Protein AF-A0A0N4UFS0-F1 (afdb_monomer)

Foldseek 3Di:
DVVLLVCCQVPVDQLLVVLVVVVVVVVVVVVVVVVVQQVDQDPVQPPDPSSGNDDPVVVVVVCVVDPVNVVVVVVVVVVVSVLSSVLSVCCNPPNPVVSVVVVVVVVVVVVVVCCVPVVPDDDVCVVVVVVCCVVDDPPDD

Seque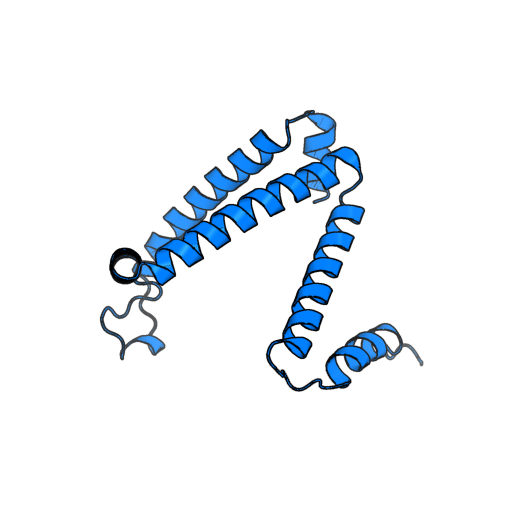nce (141 aa):
MVLEQKILMKSDVPALLAVGLEGVFGFLILSFLLIPMYLIVPPSFLRRPGNHLEDILDAFYEISRSSELVVSLLTIIASIAFFNFAGISVTKYMSATTRMVLDNVRTFIIWGLSVFLFHSRFIPLQVFYPIRFFFFQPGNV

Secondary structure (DSSP, 8-state):
-HHHHHHHHHH---HHHHHHHHHHHHHHHHHHHHHHHHH---GGGTTSTT--SS-HHHHHHHHHH-HHHHHHHHHHHHHHHHHHHHHHHHHHHT-HHHHHHHHHHHHHHHHHHHHHHH-----THHHHHHHHHHH--S---

pLDDT: mean 83.65, std 12.25, range [37.81, 97.44]

Mean predicted aligned error: 11.62 Å

Radius of gyration: 21.03 Å; Cα contacts (8 Å, |Δi|>4): 66; chains: 1; bounding box: 46×50×44 Å

Solvent-accessible surface area (backbone atoms only — not comparable to full-atom values): 8028 Å² total; per-residue (Å²): 89,73,68,53,39,54,47,42,71,72,65,71,58,57,44,64,57,54,45,50,50,53,50,52,53,50,50,51,54,51,58,58,52,47,54,59,37,37,71,40,61,53,82,90,37,73,85,47,92,86,32,38,70,43,57,63,69,60,50,54,52,52,43,75,71,31,69,68,52,44,53,50,50,54,52,49,52,53,50,51,54,50,50,49,36,54,42,46,41,40,26,71,77,73,30,46,67,57,41,51,52,51,56,52,51,50,52,53,51,53,51,54,49,41,39,69,74,67,67,45,81,84,55,69,59,75,63,48,48,62,50,43,54,70,76,55,54,93,82,80,132

Structure (mmCIF, N/CA/C/O backbone):
data_AF-A0A0N4UFS0-F1
#
_entry.id   AF-A0A0N4UFS0-F1
#
loop_
_atom_site.group_PDB
_atom_site.id
_atom_site.type_symbol
_atom_site.label_atom_id
_atom_site.label_alt_id
_atom_site.label_comp_id
_atom_site.label_asym_id
_atom_site.label_entity_id
_atom_site.label_seq_id
_atom_site.pdbx_PDB_ins_code
_atom_site.Cartn_x
_atom_site.Cartn_y
_atom_site.Cartn_z
_atom_site.occupancy
_atom_site.B_iso_or_equiv
_atom_site.auth_seq_id
_atom_site.auth_comp_id
_atom_site.auth_asym_id
_atom_site.auth_atom_id
_atom_site.pdbx_PDB_model_num
ATOM 1 N N . MET A 1 1 ? -2.760 1.537 14.336 1.00 75.81 1 MET A N 1
ATOM 2 C CA . MET A 1 1 ? -3.839 0.593 14.701 1.00 75.81 1 MET A CA 1
ATOM 3 C C . MET A 1 1 ? -4.268 0.669 16.167 1.00 75.81 1 MET A C 1
ATOM 5 O O . MET A 1 1 ? -5.168 1.447 16.422 1.00 75.81 1 MET A O 1
ATOM 9 N N . VAL A 1 2 ? -3.687 -0.032 17.157 1.00 82.00 2 VAL A N 1
ATOM 10 C CA . VAL A 1 2 ? -4.252 0.012 18.541 1.00 82.00 2 VAL A CA 1
ATOM 11 C C . VAL A 1 2 ? -4.099 1.391 19.204 1.00 82.00 2 VAL A C 1
ATOM 13 O O . VAL A 1 2 ? -5.045 1.907 19.795 1.00 82.00 2 VAL A O 1
ATOM 16 N N . LEU A 1 3 ? -2.923 2.018 19.073 1.00 83.75 3 LEU A N 1
ATOM 17 C CA . LEU A 1 3 ? -2.689 3.379 19.576 1.00 83.75 3 LEU A CA 1
ATOM 18 C C . LEU A 1 3 ? -3.591 4.400 18.868 1.00 83.75 3 LEU A C 1
ATOM 20 O O . LEU A 1 3 ? -4.224 5.229 19.510 1.00 83.75 3 LEU A O 1
ATOM 24 N N . GLU A 1 4 ? -3.675 4.291 17.549 1.00 82.88 4 GLU A N 1
ATOM 25 C CA . GLU A 1 4 ? -4.513 5.122 16.684 1.00 82.88 4 GLU A CA 1
ATOM 26 C C . GLU A 1 4 ? -6.000 5.003 17.045 1.00 82.88 4 GLU A C 1
ATOM 28 O O . GLU A 1 4 ? -6.650 6.016 17.275 1.00 82.88 4 GLU A O 1
ATOM 33 N N . GLN A 1 5 ? -6.519 3.782 17.226 1.00 82.38 5 GLN A N 1
ATOM 34 C CA . GLN A 1 5 ? -7.884 3.553 17.700 1.00 82.38 5 GLN A CA 1
ATOM 35 C C . GLN A 1 5 ? -8.105 4.224 19.060 1.00 82.38 5 GLN A C 1
ATOM 37 O O . GLN A 1 5 ? -9.113 4.895 19.262 1.00 82.38 5 GLN A O 1
ATOM 42 N N . LYS A 1 6 ? -7.147 4.102 19.989 1.00 85.38 6 LYS A N 1
ATOM 43 C CA . LYS A 1 6 ? -7.235 4.741 21.308 1.00 85.38 6 LYS A CA 1
ATOM 44 C C . LYS A 1 6 ? -7.277 6.269 21.214 1.00 85.38 6 LYS A C 1
ATOM 46 O O . LYS A 1 6 ? -7.984 6.888 22.004 1.00 85.38 6 LYS A O 1
ATOM 51 N N . ILE A 1 7 ? -6.546 6.873 20.278 1.00 84.56 7 ILE A N 1
ATOM 52 C CA . ILE A 1 7 ? -6.570 8.323 20.035 1.00 84.56 7 ILE A CA 1
ATOM 53 C C . ILE A 1 7 ? -7.905 8.734 19.402 1.00 84.56 7 ILE A C 1
ATOM 55 O O . ILE A 1 7 ? -8.564 9.634 19.917 1.00 84.56 7 ILE A O 1
ATOM 59 N N . LEU A 1 8 ? -8.351 8.035 18.354 1.00 83.69 8 LEU A N 1
ATOM 60 C CA . LEU A 1 8 ? -9.618 8.310 17.666 1.00 83.69 8 LEU A CA 1
ATOM 61 C C . LEU A 1 8 ? -10.823 8.209 18.608 1.00 83.69 8 LEU A C 1
ATOM 63 O O . LEU A 1 8 ? -11.706 9.060 18.558 1.00 83.69 8 LEU A O 1
ATOM 67 N N . MET A 1 9 ? -10.835 7.211 19.498 1.00 81.19 9 MET A N 1
ATOM 68 C CA . MET A 1 9 ? -11.893 7.040 20.498 1.00 81.19 9 MET A CA 1
ATOM 69 C C . MET A 1 9 ? -11.858 8.111 21.594 1.00 81.19 9 MET A C 1
ATOM 71 O O . MET A 1 9 ? -12.905 8.470 22.120 1.00 81.19 9 MET A O 1
ATOM 75 N N . LYS A 1 10 ? -10.673 8.611 21.970 1.00 85.38 10 LYS A N 1
ATOM 76 C CA . LYS A 1 10 ? -10.536 9.618 23.036 1.00 85.38 10 LYS A CA 1
ATOM 77 C C . LYS A 1 10 ? -10.808 11.043 22.570 1.00 85.38 10 LYS A C 1
ATOM 79 O O . LYS A 1 10 ? -11.283 11.845 23.364 1.00 85.38 10 LYS A O 1
ATOM 84 N N . SER A 1 11 ? -10.447 11.365 21.333 1.00 79.25 11 SER A N 1
ATOM 85 C CA . SER A 1 11 ? -10.405 12.746 20.841 1.00 79.25 11 SER A CA 1
ATOM 86 C C . SER A 1 11 ? -11.511 13.076 19.832 1.00 79.25 11 SER A C 1
ATOM 88 O O . SER A 1 11 ? -11.498 14.177 19.295 1.00 79.25 11 SER A O 1
ATOM 90 N N . ASP A 1 12 ? -12.423 12.133 19.554 1.00 81.44 12 ASP A N 1
ATOM 91 C CA . ASP A 1 12 ? -13.502 12.209 18.549 1.00 81.44 12 ASP A CA 1
ATOM 92 C C . ASP A 1 12 ? -13.110 12.951 17.257 1.00 81.44 12 ASP A C 1
ATOM 94 O O . ASP A 1 12 ? -13.835 13.774 16.700 1.00 81.44 12 ASP A O 1
ATOM 98 N N . VAL A 1 13 ? -11.908 12.659 16.764 1.00 85.62 13 VAL A N 1
ATOM 99 C CA . VAL A 1 13 ? -11.357 13.348 15.597 1.00 85.62 13 VAL A CA 1
ATOM 100 C C . VAL A 1 13 ? -12.124 12.890 14.351 1.00 85.62 13 VAL A C 1
ATOM 102 O O . VAL A 1 13 ? -12.376 11.685 14.189 1.00 85.62 13 VAL A O 1
ATOM 105 N N . PRO A 1 14 ? -12.528 13.802 13.449 1.00 88.19 14 PRO A N 1
ATOM 106 C CA . PRO A 1 14 ? -13.115 13.406 12.178 1.00 88.19 14 PRO A CA 1
ATOM 107 C C . PRO A 1 14 ? -12.088 12.625 11.352 1.00 88.19 14 PRO A C 1
ATOM 109 O O . PRO A 1 14 ? -10.945 13.053 11.198 1.00 88.19 14 PRO A O 1
ATOM 112 N N . ALA A 1 15 ? -12.502 11.482 10.797 1.00 87.06 15 ALA A N 1
ATOM 113 C CA . ALA A 1 15 ? -11.607 10.565 10.084 1.00 87.06 15 ALA A CA 1
ATOM 114 C C . ALA A 1 15 ? -10.846 11.254 8.939 1.00 87.06 15 ALA A C 1
ATOM 116 O O . ALA A 1 15 ? -9.663 10.998 8.736 1.00 87.06 15 ALA A O 1
ATOM 117 N N . LEU A 1 16 ? -11.502 12.184 8.238 1.00 90.25 16 LEU A N 1
ATOM 118 C CA . LEU A 1 16 ? -10.888 12.940 7.150 1.00 90.25 16 LEU A CA 1
ATOM 119 C C . LEU A 1 16 ? -9.737 13.841 7.628 1.00 90.25 16 LEU A C 1
ATOM 121 O O . LEU A 1 16 ? -8.730 13.952 6.936 1.00 90.25 16 LEU A O 1
ATOM 125 N N . LEU A 1 17 ? -9.852 14.443 8.819 1.00 92.06 17 LEU A N 1
ATOM 126 C CA . LEU A 1 17 ? -8.783 15.266 9.395 1.00 92.06 17 LEU A CA 1
ATOM 127 C C . LEU A 1 17 ? -7.592 14.405 9.819 1.00 92.06 17 LEU A C 1
ATOM 129 O O . LEU A 1 17 ? -6.453 14.785 9.568 1.00 92.06 17 LEU A O 1
ATOM 133 N N . ALA A 1 18 ? -7.854 13.242 10.422 1.00 91.19 18 ALA A N 1
ATOM 134 C CA . ALA A 1 18 ? -6.802 12.304 10.802 1.00 91.19 18 ALA A CA 1
ATOM 135 C C . ALA A 1 18 ? -5.993 11.853 9.574 1.00 91.19 18 ALA A C 1
ATOM 137 O O . ALA A 1 18 ? -4.776 12.017 9.556 1.00 91.19 18 ALA A O 1
ATOM 138 N N . VAL A 1 19 ? -6.670 11.406 8.509 1.00 92.44 19 VAL A N 1
ATOM 139 C CA . VAL A 1 19 ? -6.008 11.008 7.254 1.00 92.44 19 VAL A CA 1
ATOM 140 C C . VAL A 1 19 ? -5.287 12.177 6.589 1.00 92.44 19 VAL A C 1
ATOM 142 O O . VAL A 1 19 ? -4.188 11.998 6.070 1.00 92.44 19 VAL A O 1
ATOM 145 N N . GLY A 1 20 ? -5.873 13.378 6.608 1.00 93.62 20 GLY A N 1
ATOM 146 C CA . GLY A 1 20 ? -5.232 14.575 6.065 1.00 93.62 20 GLY A CA 1
ATOM 147 C C . GLY A 1 20 ? -3.914 14.895 6.772 1.00 93.62 20 GLY A C 1
ATOM 148 O O . GLY A 1 20 ? -2.905 15.131 6.112 1.00 93.62 20 GLY A O 1
ATOM 149 N N . LEU A 1 21 ? -3.898 14.840 8.106 1.00 93.56 21 LEU A N 1
ATOM 150 C CA . LEU A 1 21 ? -2.684 15.056 8.894 1.00 93.56 21 LEU A CA 1
ATOM 151 C C . LEU A 1 21 ? -1.645 13.963 8.644 1.00 93.56 21 LEU A C 1
ATOM 153 O O . LEU A 1 21 ? -0.485 14.283 8.399 1.00 93.56 21 LEU A O 1
ATOM 157 N N . GLU A 1 22 ? -2.046 12.691 8.645 1.00 92.62 22 GLU A N 1
ATOM 158 C CA . GLU A 1 22 ? -1.147 11.580 8.309 1.00 92.62 22 GLU A CA 1
ATOM 159 C C . GLU A 1 22 ? -0.534 11.741 6.914 1.00 92.62 22 GLU A C 1
ATOM 161 O O . GLU A 1 22 ? 0.670 11.549 6.747 1.00 92.62 22 GLU A O 1
ATOM 166 N N . GLY A 1 23 ? -1.332 12.162 5.929 1.00 93.94 23 GLY A N 1
ATOM 167 C CA . GLY A 1 23 ? -0.870 12.443 4.573 1.00 93.94 23 GLY A CA 1
ATOM 168 C C . GLY A 1 23 ? 0.147 13.583 4.516 1.00 93.94 23 GLY A C 1
ATOM 169 O O . GLY A 1 23 ? 1.185 13.439 3.873 1.00 93.94 23 GLY A O 1
ATOM 170 N N . VAL A 1 24 ? -0.101 14.689 5.225 1.00 96.00 24 VAL A N 1
ATOM 171 C CA . VAL A 1 24 ? 0.830 15.829 5.290 1.00 96.00 24 VAL A CA 1
ATOM 172 C C . VAL A 1 24 ? 2.139 15.431 5.971 1.00 96.00 24 VAL A C 1
ATOM 174 O O . VAL A 1 24 ? 3.210 15.704 5.431 1.00 96.00 24 VAL A O 1
ATOM 177 N N . PHE A 1 25 ? 2.087 14.752 7.121 1.00 96.31 25 PHE A N 1
ATOM 178 C CA . PHE A 1 25 ? 3.302 14.294 7.801 1.00 96.31 25 PHE A CA 1
ATOM 179 C C . PHE A 1 25 ? 4.072 13.269 6.965 1.00 96.31 25 PHE A C 1
ATOM 181 O O . PHE A 1 25 ? 5.292 13.374 6.859 1.00 96.31 25 PHE A O 1
ATOM 188 N N . GLY A 1 26 ? 3.378 12.327 6.323 1.00 95.31 26 GLY A N 1
ATOM 189 C CA . GLY A 1 26 ? 3.989 11.366 5.407 1.00 95.31 26 GLY A CA 1
ATOM 190 C C . GLY A 1 26 ? 4.681 12.055 4.232 1.00 95.31 26 GLY A C 1
ATOM 191 O O . GLY A 1 26 ? 5.839 11.760 3.949 1.00 95.31 26 GLY A O 1
ATOM 192 N N . PHE A 1 27 ? 4.018 13.030 3.604 1.00 95.38 27 PHE A N 1
ATOM 193 C CA . PHE A 1 27 ? 4.599 13.820 2.519 1.00 95.38 27 PHE A CA 1
ATOM 194 C C . PHE A 1 27 ? 5.851 14.578 2.967 1.00 95.38 27 PHE A C 1
ATOM 196 O O . PHE A 1 27 ? 6.864 14.531 2.273 1.00 95.38 27 PHE A O 1
ATOM 203 N N . LEU A 1 28 ? 5.812 15.242 4.126 1.00 97.38 28 LEU A N 1
ATOM 204 C CA . LEU A 1 28 ? 6.965 15.972 4.654 1.00 97.38 28 LEU A CA 1
ATOM 205 C C . LEU A 1 28 ? 8.139 15.030 4.928 1.00 97.38 28 LEU A C 1
ATOM 207 O O . LEU A 1 28 ? 9.238 15.277 4.442 1.00 97.38 28 LEU A O 1
ATOM 211 N N . ILE A 1 29 ? 7.908 13.933 5.654 1.00 96.94 29 ILE A N 1
ATOM 212 C CA . ILE A 1 29 ? 8.959 12.966 5.998 1.00 96.94 29 ILE A CA 1
ATOM 213 C C . ILE A 1 29 ? 9.591 12.383 4.732 1.00 96.94 29 ILE A C 1
ATOM 215 O O . ILE A 1 29 ? 10.815 12.363 4.626 1.00 96.94 29 ILE A O 1
ATOM 219 N N . LEU A 1 30 ? 8.779 11.953 3.762 1.00 94.81 30 LEU A N 1
ATOM 220 C CA . LEU A 1 30 ? 9.285 11.403 2.503 1.00 94.81 30 LEU A CA 1
ATOM 221 C C . LEU A 1 30 ? 10.021 12.463 1.675 1.00 94.81 30 LEU A C 1
ATOM 223 O O . LEU A 1 30 ? 11.088 12.175 1.146 1.00 94.81 30 LEU A O 1
ATOM 227 N N . SER A 1 31 ? 9.526 13.702 1.635 1.00 94.00 31 SER A N 1
ATOM 228 C CA . SER A 1 31 ? 10.205 14.813 0.949 1.00 94.00 31 SER A CA 1
ATOM 229 C C . SER A 1 31 ? 11.573 15.121 1.559 1.00 94.00 31 SER A C 1
ATOM 231 O O . SER A 1 31 ? 12.529 15.387 0.836 1.00 94.00 31 SER A O 1
ATOM 233 N N . PHE A 1 32 ? 11.698 15.052 2.886 1.00 94.94 32 PHE A N 1
ATOM 234 C CA . PHE A 1 32 ? 12.993 15.200 3.549 1.00 94.94 32 PHE A CA 1
ATOM 235 C C . PHE A 1 32 ? 13.900 13.991 3.335 1.00 94.94 32 PHE A C 1
ATOM 237 O O . PHE A 1 32 ? 15.103 14.179 3.194 1.00 94.94 32 PHE A O 1
ATOM 244 N N . LEU A 1 33 ? 13.349 12.774 3.291 1.00 93.81 33 LEU A N 1
ATOM 245 C CA . LEU A 1 33 ? 14.1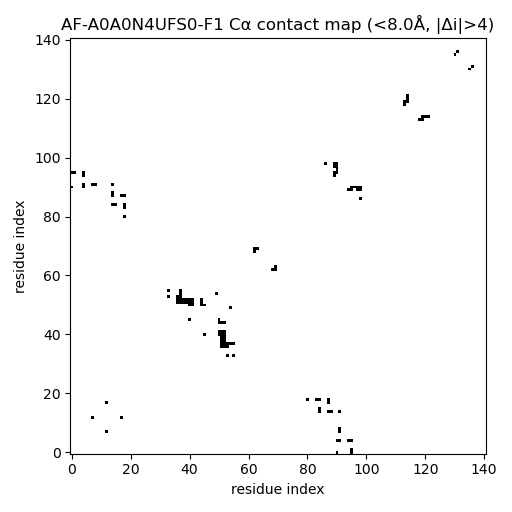05 11.541 3.050 1.00 93.81 33 LEU A CA 1
ATOM 246 C C . LEU A 1 33 ? 14.663 11.469 1.621 1.00 93.81 33 LEU A C 1
ATOM 248 O O . LEU A 1 33 ? 15.747 10.931 1.409 1.00 93.81 33 LEU A O 1
ATOM 252 N N . LEU A 1 34 ? 13.970 12.082 0.663 1.00 90.88 34 LEU A N 1
ATOM 253 C CA . LEU A 1 34 ? 14.418 12.203 -0.719 1.00 90.88 34 LEU A CA 1
ATOM 254 C C . LEU A 1 34 ? 15.764 12.948 -0.842 1.00 90.88 34 LEU A C 1
ATOM 256 O O . LEU A 1 34 ? 16.583 12.598 -1.685 1.00 90.88 34 LEU A O 1
ATOM 260 N N . ILE A 1 35 ? 16.059 13.914 0.038 1.00 89.94 35 ILE A N 1
ATOM 261 C CA . ILE A 1 35 ? 17.322 14.677 0.009 1.00 89.94 35 ILE A CA 1
ATOM 262 C C . ILE A 1 35 ? 18.555 13.778 0.235 1.00 89.94 35 ILE A C 1
ATOM 264 O O . ILE A 1 35 ? 19.425 13.744 -0.636 1.00 89.94 35 ILE A O 1
ATOM 268 N N . PRO A 1 36 ? 18.693 13.038 1.356 1.00 90.00 36 PRO A N 1
ATOM 269 C CA . PRO A 1 36 ? 19.823 12.136 1.536 1.00 90.00 36 PRO A CA 1
ATOM 270 C C . PRO A 1 36 ? 19.813 10.992 0.520 1.00 90.00 36 PRO A C 1
ATOM 272 O O . PRO A 1 36 ? 20.887 10.574 0.100 1.00 90.00 36 PRO A O 1
ATOM 275 N N . MET A 1 37 ? 18.646 10.506 0.080 1.00 88.00 37 MET A N 1
ATOM 276 C CA . MET A 1 37 ? 18.579 9.466 -0.955 1.00 88.00 37 MET A CA 1
ATOM 277 C C . MET A 1 37 ? 19.112 9.954 -2.306 1.00 88.00 37 MET A C 1
ATOM 279 O O . MET A 1 37 ? 19.798 9.202 -2.986 1.00 88.00 37 MET A O 1
ATOM 283 N N . TYR A 1 38 ? 18.914 11.219 -2.665 1.00 85.00 38 TYR A N 1
ATOM 284 C CA . TYR A 1 38 ? 19.549 11.798 -3.848 1.00 85.00 38 TYR A CA 1
ATOM 285 C C . TYR A 1 38 ? 21.079 11.889 -3.704 1.00 85.00 38 TYR A C 1
ATOM 287 O O . TYR A 1 38 ? 21.815 11.655 -4.656 1.00 85.00 38 TYR A O 1
ATOM 295 N N . LEU A 1 39 ? 21.588 12.183 -2.503 1.00 84.38 39 LEU A N 1
ATOM 296 C CA . LEU A 1 39 ? 23.026 12.381 -2.266 1.00 84.38 39 LEU A CA 1
ATOM 297 C C . LEU A 1 39 ? 23.830 11.080 -2.123 1.00 84.38 39 LEU A C 1
ATOM 299 O O . LEU A 1 39 ? 25.050 11.088 -2.298 1.00 84.38 39 LEU A O 1
ATOM 303 N N . ILE A 1 40 ? 23.187 9.968 -1.766 1.00 83.38 40 ILE A N 1
ATOM 304 C CA . ILE A 1 40 ? 23.874 8.686 -1.600 1.00 83.38 40 ILE A CA 1
ATOM 305 C C . ILE A 1 40 ? 24.137 8.063 -2.974 1.00 83.38 40 ILE A C 1
ATOM 307 O O . ILE A 1 40 ? 23.215 7.802 -3.745 1.00 83.38 40 ILE A O 1
ATOM 311 N N . VAL A 1 41 ? 25.410 7.754 -3.228 1.00 77.50 41 VAL A N 1
ATOM 312 C CA . VAL A 1 41 ? 25.903 7.121 -4.457 1.00 77.50 41 VAL A CA 1
ATOM 313 C C . VAL A 1 41 ? 26.452 5.734 -4.122 1.00 77.50 41 VAL A C 1
ATOM 315 O O . VAL A 1 41 ? 27.597 5.612 -3.674 1.00 77.50 41 VAL A O 1
ATOM 318 N N . PRO A 1 42 ? 25.674 4.653 -4.286 1.00 72.50 42 PRO A N 1
ATOM 319 C CA . PRO A 1 42 ? 26.166 3.323 -3.995 1.00 72.50 42 PRO A CA 1
ATOM 320 C C . PRO A 1 42 ? 27.028 2.830 -5.156 1.00 72.50 42 PRO A C 1
ATOM 322 O O . PRO A 1 42 ? 26.688 3.041 -6.324 1.00 72.50 42 PRO A O 1
ATOM 325 N N . PRO A 1 43 ? 28.097 2.072 -4.869 1.00 68.44 43 PRO A N 1
ATOM 326 C CA . PRO A 1 43 ? 28.995 1.556 -5.899 1.00 68.44 43 PRO A CA 1
ATOM 327 C C . PRO A 1 43 ? 28.290 0.644 -6.921 1.00 68.44 43 PRO A C 1
ATOM 329 O O . PRO A 1 43 ? 28.737 0.531 -8.058 1.00 68.44 43 PRO A O 1
ATOM 332 N N . SER A 1 44 ? 27.149 0.036 -6.577 1.00 69.44 44 SER A N 1
ATOM 333 C CA . SER A 1 44 ? 26.342 -0.759 -7.515 1.00 69.44 44 SER A CA 1
ATOM 334 C C . SER A 1 44 ? 25.673 0.059 -8.629 1.00 69.44 44 SER A C 1
ATOM 336 O O . SER A 1 44 ? 25.254 -0.525 -9.627 1.00 69.44 44 SER A O 1
ATOM 338 N N . PHE A 1 45 ? 25.586 1.387 -8.499 1.00 63.59 45 PHE A N 1
ATOM 339 C CA . PHE A 1 45 ? 24.913 2.268 -9.462 1.00 63.59 45 PHE A CA 1
ATOM 340 C C . PHE A 1 45 ? 25.866 3.069 -10.356 1.00 63.59 45 PHE A C 1
ATOM 342 O O . PHE A 1 45 ? 25.393 3.825 -11.19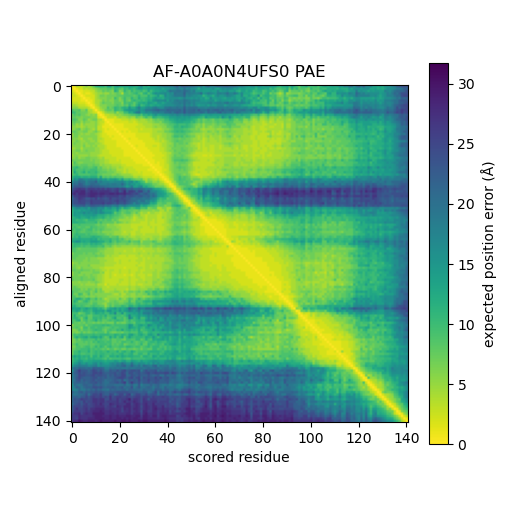7 1.00 63.59 45 PHE A O 1
ATOM 349 N N . LEU A 1 46 ? 27.181 2.817 -10.280 1.00 59.31 46 LEU A N 1
ATOM 350 C CA . LEU A 1 46 ? 28.233 3.495 -11.065 1.00 59.31 46 LEU A CA 1
ATOM 351 C C . LEU A 1 46 ? 28.051 3.444 -12.599 1.00 59.31 46 LEU A C 1
ATOM 353 O O . LEU A 1 46 ? 28.776 4.111 -13.332 1.00 59.31 46 LEU A O 1
ATOM 357 N N . ARG A 1 47 ? 27.128 2.614 -13.106 1.00 62.03 47 ARG A N 1
ATOM 358 C CA . ARG A 1 47 ? 26.811 2.474 -14.537 1.00 62.03 47 ARG A CA 1
ATOM 359 C C . ARG A 1 47 ? 25.621 3.317 -15.009 1.00 62.03 47 ARG A C 1
ATOM 361 O O . ARG A 1 47 ? 25.359 3.314 -16.210 1.00 62.03 47 ARG A O 1
ATOM 368 N N . ARG A 1 48 ? 24.877 3.986 -14.120 1.00 60.62 48 ARG A N 1
ATOM 369 C CA . ARG A 1 48 ? 23.723 4.820 -14.504 1.00 60.62 48 ARG A CA 1
ATOM 370 C C . ARG A 1 48 ? 24.116 6.299 -14.604 1.00 60.62 48 ARG A C 1
ATOM 372 O O . ARG A 1 48 ? 24.947 6.748 -13.819 1.00 60.62 48 ARG A O 1
ATOM 379 N N . PRO A 1 49 ? 23.524 7.076 -15.531 1.00 59.09 49 PRO A N 1
ATOM 380 C CA . PRO A 1 49 ? 23.725 8.522 -15.551 1.00 59.09 49 PRO A CA 1
ATOM 381 C C . PRO A 1 49 ? 23.229 9.106 -14.219 1.00 59.09 49 PRO A C 1
ATOM 383 O O . PRO A 1 49 ? 22.146 8.749 -13.774 1.00 59.09 49 PRO A O 1
ATOM 386 N N . GLY A 1 50 ? 24.037 9.938 -13.559 1.00 65.81 50 GLY A N 1
ATOM 387 C CA . GLY A 1 50 ? 23.694 10.586 -12.283 1.00 65.81 50 GLY A CA 1
ATOM 388 C C . GLY A 1 50 ? 24.245 9.894 -11.031 1.00 65.81 50 GLY A C 1
ATOM 389 O O . GLY A 1 50 ? 24.565 10.575 -10.069 1.00 65.81 50 GLY A O 1
ATOM 390 N N . ASN A 1 51 ? 24.465 8.574 -11.046 1.00 69.56 51 ASN A N 1
ATOM 391 C CA . ASN A 1 51 ? 24.987 7.794 -9.908 1.00 69.56 51 ASN A CA 1
ATOM 392 C C . ASN A 1 51 ? 24.214 7.938 -8.570 1.00 69.56 51 ASN A C 1
ATOM 394 O O . ASN A 1 51 ? 24.685 7.441 -7.552 1.00 69.56 51 ASN A O 1
ATOM 398 N N . HIS A 1 52 ? 23.038 8.560 -8.540 1.00 74.69 52 HIS A N 1
ATOM 399 C CA . HIS A 1 52 ? 22.230 8.732 -7.329 1.00 74.69 52 HIS A CA 1
ATOM 400 C C . HIS A 1 52 ? 21.413 7.467 -7.011 1.00 74.69 52 HIS A C 1
ATOM 402 O O . HIS A 1 52 ? 21.038 6.721 -7.921 1.00 74.69 52 HIS A O 1
ATOM 408 N N . LEU A 1 53 ? 21.115 7.216 -5.729 1.00 78.75 53 LEU A N 1
ATOM 409 C CA . LEU A 1 53 ? 20.164 6.166 -5.332 1.00 78.75 53 LEU A CA 1
ATOM 410 C C . LEU A 1 53 ? 18.766 6.447 -5.890 1.00 78.75 53 LEU A C 1
ATOM 412 O O . LEU A 1 53 ? 18.162 5.570 -6.506 1.00 78.75 53 LEU A O 1
ATOM 416 N N . GLU A 1 54 ? 18.275 7.668 -5.680 1.00 82.81 54 GLU A N 1
ATOM 417 C CA . GLU A 1 54 ? 17.012 8.155 -6.229 1.00 82.81 54 GLU A CA 1
ATOM 418 C C . GLU A 1 54 ? 17.240 9.477 -6.957 1.00 82.81 54 GLU A C 1
ATOM 420 O O . GLU A 1 54 ? 17.470 10.509 -6.329 1.00 82.81 54 GLU A O 1
ATOM 425 N N . ASP A 1 55 ? 17.171 9.450 -8.291 1.00 86.94 55 ASP A N 1
ATOM 426 C CA . ASP A 1 55 ? 17.261 10.662 -9.101 1.00 86.94 55 ASP A CA 1
ATOM 427 C C . ASP A 1 55 ? 15.884 11.313 -9.258 1.00 86.94 55 ASP A C 1
ATOM 429 O O . ASP A 1 55 ? 15.078 10.980 -10.129 1.00 86.94 55 ASP A O 1
ATOM 433 N N . ILE A 1 56 ? 15.606 12.246 -8.356 1.00 87.75 56 ILE A N 1
ATOM 434 C CA . ILE A 1 56 ? 14.330 12.956 -8.287 1.00 87.75 56 ILE A CA 1
ATOM 435 C C . ILE A 1 56 ? 14.123 13.845 -9.514 1.00 87.75 56 ILE A C 1
ATOM 437 O O . ILE A 1 56 ? 12.992 14.004 -9.972 1.00 87.75 56 ILE A O 1
ATOM 441 N N . LEU A 1 57 ? 15.196 14.439 -10.046 1.00 87.81 57 LEU A N 1
ATOM 442 C CA . LEU A 1 57 ? 15.104 15.358 -11.178 1.00 87.81 57 LEU A CA 1
ATOM 443 C C . LEU A 1 57 ?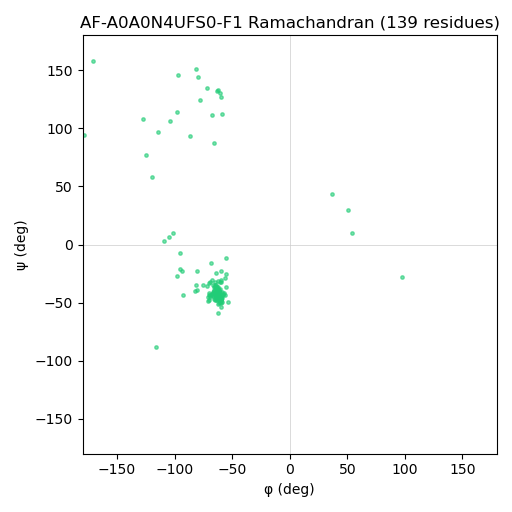 14.722 14.605 -12.449 1.00 87.81 57 LEU A C 1
ATOM 445 O O . LEU A 1 57 ? 13.836 15.055 -13.179 1.00 87.81 57 LEU A O 1
ATOM 449 N N . ASP A 1 58 ? 15.336 13.442 -12.670 1.00 89.25 58 ASP A N 1
ATOM 450 C CA . ASP A 1 58 ? 14.982 12.571 -13.789 1.00 89.25 58 ASP A CA 1
ATOM 451 C C . ASP A 1 58 ? 13.563 12.004 -13.631 1.00 89.25 58 ASP A C 1
ATOM 453 O O . ASP A 1 58 ? 12.772 12.038 -14.573 1.00 89.25 58 ASP A O 1
ATOM 457 N N . ALA A 1 59 ? 13.172 11.609 -12.413 1.00 90.62 59 ALA A N 1
ATOM 458 C CA . ALA A 1 59 ? 11.810 11.152 -12.141 1.00 90.62 59 ALA A CA 1
ATOM 459 C C . ALA A 1 59 ? 10.757 12.229 -12.470 1.00 90.62 59 ALA A C 1
ATOM 461 O O . ALA A 1 59 ? 9.765 11.944 -13.142 1.00 90.62 59 ALA A O 1
ATOM 462 N N . PHE A 1 60 ? 10.966 13.485 -12.054 1.00 91.81 60 PHE A N 1
ATOM 463 C CA . PHE A 1 60 ? 10.053 14.577 -12.414 1.00 91.81 60 PHE A CA 1
ATOM 464 C C . PHE A 1 60 ? 10.037 14.847 -13.919 1.00 91.81 60 PHE A C 1
ATOM 466 O O . PHE A 1 60 ? 8.972 15.124 -14.479 1.00 91.81 60 PHE A O 1
ATOM 473 N N . TYR A 1 61 ? 11.191 14.746 -14.579 1.00 93.06 61 TYR A N 1
ATOM 474 C CA . TYR A 1 61 ? 11.283 14.890 -16.025 1.00 93.06 61 TYR A CA 1
ATOM 475 C C . TYR A 1 61 ? 10.468 13.808 -16.750 1.00 93.06 61 TYR A C 1
ATOM 477 O O . TYR A 1 61 ? 9.651 14.135 -17.616 1.00 93.06 61 TYR A O 1
ATOM 485 N N . GLU A 1 62 ? 10.602 12.543 -16.354 1.00 93.12 62 GLU A N 1
ATOM 486 C CA . GLU A 1 62 ? 9.880 11.419 -16.955 1.00 93.12 62 GLU A CA 1
ATOM 487 C C . GLU A 1 62 ? 8.364 11.518 -16.728 1.00 93.12 62 GLU A C 1
ATOM 489 O O . GLU A 1 62 ? 7.576 11.377 -17.671 1.00 93.12 62 GLU A O 1
ATOM 494 N N . ILE A 1 63 ? 7.951 11.870 -15.505 1.00 95.06 63 ILE A N 1
ATOM 495 C CA . ILE A 1 63 ? 6.543 12.108 -15.167 1.00 95.06 63 ILE A CA 1
ATOM 496 C C . ILE A 1 63 ? 5.974 13.234 -16.033 1.00 95.06 63 ILE A C 1
ATOM 498 O O . ILE A 1 63 ? 4.883 13.094 -16.574 1.00 95.06 63 ILE A O 1
ATOM 502 N N . SER A 1 64 ? 6.708 14.334 -16.221 1.00 92.50 64 SER A N 1
ATOM 503 C CA . SER A 1 64 ? 6.217 15.469 -17.017 1.00 92.50 64 SER A CA 1
ATOM 504 C C . SER A 1 64 ? 5.995 15.131 -18.495 1.00 92.50 64 SER A C 1
ATOM 506 O O . SER A 1 64 ? 5.195 15.783 -19.167 1.00 92.50 64 SER A O 1
ATOM 508 N N . ARG A 1 65 ? 6.691 14.110 -19.008 1.00 95.31 65 ARG A N 1
ATOM 509 C CA . ARG A 1 65 ? 6.694 13.761 -20.429 1.00 95.31 65 ARG A CA 1
ATOM 510 C C . ARG A 1 65 ? 5.728 12.635 -20.780 1.00 95.31 65 ARG A C 1
ATOM 512 O O . ARG A 1 65 ? 5.263 12.579 -21.917 1.00 95.31 65 ARG A O 1
ATOM 519 N N . SER A 1 66 ? 5.424 11.751 -19.835 1.00 95.44 66 SER A N 1
ATOM 520 C CA . SER A 1 66 ? 4.522 10.624 -20.062 1.00 95.44 66 SER A CA 1
ATOM 521 C C . SER A 1 66 ? 3.154 10.869 -19.435 1.00 95.44 66 SER A C 1
ATOM 523 O O . SER A 1 66 ? 2.967 10.754 -18.223 1.00 95.44 66 SER A O 1
ATOM 525 N N . SER A 1 67 ? 2.156 11.147 -20.278 1.00 93.81 67 SER A N 1
ATOM 526 C CA . SER A 1 67 ? 0.767 11.285 -19.822 1.00 93.81 67 SER A CA 1
ATOM 527 C C . SER A 1 67 ? 0.241 10.006 -19.165 1.00 93.81 67 SER A C 1
ATOM 529 O O . SER A 1 67 ? -0.538 10.086 -18.218 1.00 93.81 67 SER A O 1
ATOM 531 N N . GLU A 1 68 ? 0.697 8.832 -19.612 1.00 96.19 68 GLU A N 1
ATOM 532 C CA . GLU A 1 68 ? 0.333 7.546 -19.008 1.00 96.19 68 GLU A CA 1
ATOM 533 C C . GLU A 1 68 ? 0.832 7.434 -17.562 1.00 96.19 68 GLU A C 1
ATOM 535 O O . GLU A 1 68 ? 0.086 6.985 -16.686 1.00 96.19 68 GLU A O 1
ATOM 540 N N . LEU A 1 69 ? 2.057 7.902 -17.285 1.00 95.50 69 LEU A N 1
ATOM 541 C CA . LEU A 1 69 ? 2.603 7.926 -15.927 1.00 95.50 69 LEU A CA 1
ATOM 542 C C . LEU A 1 69 ? 1.829 8.895 -15.036 1.00 95.50 69 LEU A C 1
ATOM 544 O O . LEU A 1 69 ? 1.463 8.524 -13.924 1.00 95.50 69 LEU A O 1
ATOM 548 N N . VAL A 1 70 ? 1.517 10.100 -15.524 1.00 96.00 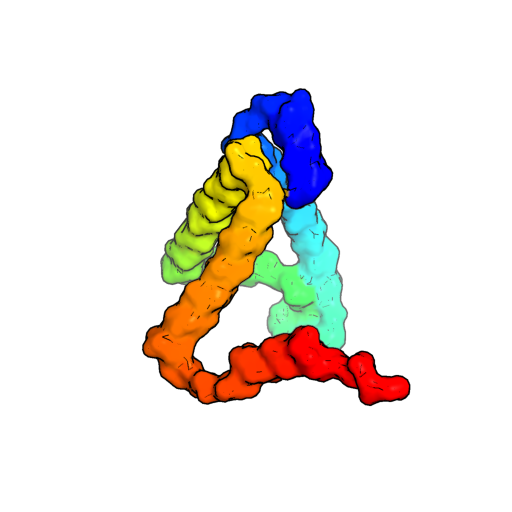70 VAL A N 1
ATOM 549 C CA . VAL A 1 70 ? 0.738 11.086 -14.753 1.00 96.00 70 VAL A CA 1
ATOM 550 C C . VAL A 1 70 ? -0.631 10.527 -14.377 1.00 96.00 70 VAL A C 1
ATOM 552 O O . VAL A 1 70 ? -1.019 10.583 -13.210 1.00 96.00 70 VAL A O 1
ATOM 555 N N . VAL A 1 71 ? -1.357 9.948 -15.337 1.00 97.31 71 VAL A N 1
ATOM 556 C CA . VAL A 1 71 ? -2.686 9.369 -15.083 1.00 97.31 71 VAL A CA 1
ATOM 557 C C . VAL A 1 71 ? -2.594 8.205 -14.099 1.00 97.31 71 VAL A C 1
ATOM 559 O O . VAL A 1 71 ? -3.398 8.123 -13.166 1.00 97.31 71 VAL A O 1
ATOM 562 N N . SER A 1 72 ? -1.595 7.336 -14.256 1.00 96.62 72 SER A N 1
ATOM 563 C CA . SER A 1 72 ? -1.370 6.209 -13.346 1.00 96.62 72 SER A CA 1
ATOM 564 C C . SER A 1 72 ? -1.062 6.688 -11.925 1.00 96.62 72 SER A C 1
ATOM 566 O O . SER A 1 72 ? -1.663 6.202 -10.966 1.00 96.62 72 SER A O 1
ATOM 568 N N . LEU A 1 73 ? -0.195 7.695 -11.779 1.00 96.38 73 LEU A N 1
ATOM 569 C CA . LEU A 1 73 ? 0.161 8.286 -10.490 1.00 96.38 73 LEU A CA 1
ATOM 570 C C . LEU A 1 73 ? -1.043 8.937 -9.810 1.00 96.38 73 LEU A C 1
ATOM 572 O O . LEU A 1 73 ? -1.303 8.660 -8.641 1.00 96.38 73 LEU A O 1
ATOM 576 N N . LEU A 1 74 ? -1.819 9.747 -10.534 1.00 96.81 74 LEU A N 1
ATOM 577 C CA . LEU A 1 74 ? -3.024 10.380 -9.992 1.00 96.81 74 LEU A CA 1
ATOM 578 C C . LEU A 1 74 ? -4.061 9.343 -9.552 1.00 96.81 74 LEU A C 1
ATOM 580 O O . LEU A 1 74 ? -4.664 9.486 -8.488 1.00 96.81 74 LEU A O 1
ATOM 584 N N . THR A 1 75 ? -4.227 8.273 -10.330 1.00 97.44 75 THR A N 1
ATOM 585 C CA . THR A 1 75 ? -5.146 7.177 -9.998 1.00 97.44 75 THR A CA 1
ATOM 586 C C . THR A 1 75 ? -4.711 6.460 -8.721 1.00 97.44 75 THR A C 1
ATOM 588 O O . THR A 1 75 ? -5.533 6.209 -7.839 1.00 97.44 75 THR A O 1
ATOM 591 N N . ILE A 1 76 ? -3.414 6.174 -8.577 1.00 96.12 76 ILE A N 1
ATOM 592 C CA . ILE A 1 76 ? -2.858 5.554 -7.369 1.00 96.12 76 ILE A CA 1
ATOM 593 C C . ILE A 1 76 ? -3.020 6.480 -6.158 1.00 96.12 76 ILE A C 1
ATOM 595 O O . ILE A 1 76 ? -3.481 6.024 -5.113 1.00 96.12 76 ILE A O 1
ATOM 599 N N . ILE A 1 77 ? -2.713 7.775 -6.290 1.00 95.56 77 ILE A N 1
ATOM 600 C CA . ILE A 1 77 ? -2.869 8.760 -5.207 1.00 95.56 77 ILE A CA 1
ATOM 601 C C . ILE A 1 77 ? -4.328 8.817 -4.743 1.00 95.56 77 ILE A C 1
ATOM 603 O O . ILE A 1 77 ? -4.598 8.698 -3.547 1.00 95.56 77 ILE A O 1
ATOM 607 N N . ALA A 1 78 ? -5.274 8.934 -5.678 1.00 96.19 78 ALA A N 1
ATOM 608 C CA . ALA A 1 78 ? -6.700 8.953 -5.365 1.00 96.19 78 ALA A CA 1
ATOM 609 C C . ALA A 1 78 ? -7.153 7.649 -4.685 1.00 96.19 78 ALA A C 1
ATOM 611 O O . ALA A 1 78 ? -7.864 7.685 -3.678 1.00 96.19 78 ALA A O 1
ATOM 612 N N . SER A 1 79 ? -6.689 6.498 -5.183 1.00 95.69 79 SER A N 1
ATOM 613 C CA . SER A 1 79 ? -6.994 5.190 -4.601 1.00 95.69 79 SER A CA 1
ATOM 614 C C . SER A 1 79 ? -6.468 5.058 -3.171 1.00 95.69 79 SER A C 1
ATOM 616 O O . SER A 1 79 ? -7.183 4.567 -2.298 1.00 95.69 79 SER A O 1
ATOM 618 N N . ILE A 1 80 ? -5.230 5.480 -2.912 1.00 94.06 80 ILE A N 1
ATOM 619 C CA . ILE A 1 80 ? -4.621 5.403 -1.579 1.00 94.06 80 ILE A CA 1
ATOM 620 C C . ILE A 1 80 ? -5.335 6.355 -0.615 1.00 94.06 80 ILE A C 1
ATOM 622 O O . ILE A 1 80 ? -5.653 5.955 0.505 1.00 94.06 80 ILE A O 1
ATOM 626 N N . ALA A 1 81 ? -5.651 7.578 -1.048 1.00 93.62 81 ALA A N 1
ATOM 627 C CA . ALA A 1 81 ? -6.378 8.546 -0.230 1.00 93.62 81 ALA A CA 1
ATOM 628 C C . ALA A 1 81 ? -7.756 8.009 0.191 1.00 93.62 81 ALA A C 1
ATOM 630 O O . ALA A 1 81 ? -8.101 8.033 1.376 1.00 93.62 81 ALA A O 1
ATOM 631 N N . PHE A 1 82 ? -8.514 7.451 -0.758 1.00 94.00 82 PHE A N 1
ATOM 632 C CA . PHE A 1 82 ? -9.807 6.832 -0.472 1.00 94.00 82 PHE A CA 1
ATOM 633 C C . PHE A 1 82 ? -9.672 5.626 0.467 1.00 94.00 82 PHE A C 1
ATOM 635 O O . PHE A 1 82 ? -10.423 5.502 1.437 1.00 94.00 82 PHE A O 1
ATOM 642 N N . PHE A 1 83 ? -8.688 4.756 0.223 1.00 91.38 83 PHE A N 1
ATOM 643 C CA . PHE A 1 83 ? -8.447 3.577 1.049 1.00 91.38 83 PHE A CA 1
ATOM 644 C C . PHE A 1 83 ? -8.076 3.936 2.494 1.00 91.38 83 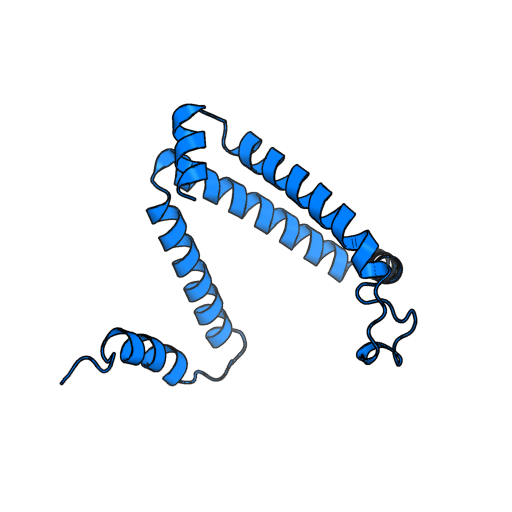PHE A C 1
ATOM 646 O O . PHE A 1 83 ? -8.576 3.309 3.429 1.00 91.38 83 PHE A O 1
ATOM 653 N N . ASN A 1 84 ? -7.246 4.962 2.696 1.00 92.06 84 ASN A N 1
ATOM 654 C CA . ASN A 1 84 ? -6.876 5.431 4.030 1.00 92.06 84 ASN A CA 1
ATOM 655 C C . ASN A 1 84 ? -8.079 6.044 4.758 1.00 92.06 84 ASN A C 1
ATOM 657 O O . ASN A 1 84 ? -8.312 5.724 5.923 1.00 92.06 84 ASN A O 1
ATOM 661 N N . PHE A 1 85 ? -8.905 6.837 4.066 1.00 91.94 85 PHE A N 1
ATOM 662 C CA . PHE A 1 85 ? -10.143 7.385 4.631 1.00 91.94 85 PHE A CA 1
ATOM 663 C C . PHE A 1 85 ? -11.132 6.297 5.060 1.00 91.94 85 PHE A C 1
ATOM 665 O O . PHE A 1 85 ? -11.616 6.307 6.198 1.00 91.94 85 PHE A O 1
ATOM 672 N N . ALA A 1 86 ? -11.403 5.330 4.182 1.00 91.62 86 ALA A N 1
ATOM 673 C CA . ALA A 1 86 ? -12.252 4.191 4.508 1.00 91.62 86 ALA A CA 1
ATOM 674 C C . ALA A 1 86 ? -11.658 3.378 5.670 1.00 91.62 86 ALA A C 1
ATOM 676 O O . ALA A 1 86 ? -12.374 2.982 6.588 1.00 91.62 86 ALA A O 1
ATOM 677 N N . GLY A 1 87 ? -10.337 3.194 5.674 1.00 89.00 87 GLY A N 1
ATOM 678 C CA . GLY A 1 87 ? -9.614 2.483 6.716 1.00 89.00 87 GLY A CA 1
ATOM 679 C C . GLY A 1 87 ? -9.776 3.100 8.105 1.00 89.00 87 GLY A C 1
ATOM 680 O O . GLY A 1 87 ? -10.200 2.409 9.032 1.00 89.00 87 GLY A O 1
ATOM 681 N N . ILE A 1 88 ? -9.494 4.397 8.252 1.00 89.94 88 ILE A N 1
ATOM 682 C CA . ILE A 1 88 ? -9.678 5.099 9.532 1.00 89.94 88 ILE A CA 1
ATOM 683 C C . ILE A 1 88 ? -11.150 5.094 9.948 1.00 89.94 88 ILE A C 1
ATOM 685 O O . ILE A 1 88 ? -11.455 4.894 11.124 1.00 89.94 88 ILE A O 1
ATOM 689 N N . SER A 1 89 ? -12.072 5.241 8.994 1.00 89.56 89 SER A N 1
ATOM 690 C CA . SER A 1 89 ? -13.509 5.181 9.276 1.00 89.56 89 SER A CA 1
ATOM 691 C C . SER A 1 89 ? -13.914 3.824 9.867 1.00 89.56 89 SER A C 1
ATOM 693 O O . SER A 1 89 ? -14.592 3.782 10.892 1.00 89.56 89 SER A O 1
ATOM 695 N N . VAL A 1 90 ? -13.437 2.708 9.304 1.00 88.19 90 VAL A N 1
ATOM 696 C CA . VAL A 1 90 ? -13.681 1.364 9.864 1.00 88.19 90 VAL A CA 1
ATOM 697 C C . VAL A 1 90 ? -13.070 1.223 11.260 1.00 88.19 90 VAL A C 1
ATOM 699 O O . VAL A 1 90 ? -13.720 0.691 12.159 1.00 88.19 90 VAL A O 1
ATOM 702 N N . THR A 1 91 ? -11.853 1.724 11.479 1.00 87.25 91 THR A N 1
ATOM 703 C CA . THR A 1 91 ? -11.216 1.689 12.806 1.00 87.25 91 THR A CA 1
ATOM 704 C C . THR A 1 91 ? -11.996 2.511 13.837 1.00 87.25 91 THR A C 1
ATOM 706 O O . THR A 1 91 ? -12.085 2.095 14.992 1.00 87.25 91 THR A O 1
ATOM 709 N N . LYS A 1 92 ? -12.582 3.647 13.430 1.00 82.38 92 LYS A N 1
ATOM 710 C CA . LYS A 1 92 ? -13.372 4.529 14.301 1.00 82.38 92 LYS A CA 1
ATOM 711 C C . LYS A 1 92 ? -14.718 3.911 14.694 1.00 82.38 92 LYS A C 1
ATOM 713 O O . LYS A 1 92 ? -15.084 3.986 15.862 1.00 82.38 92 LYS A O 1
ATOM 718 N 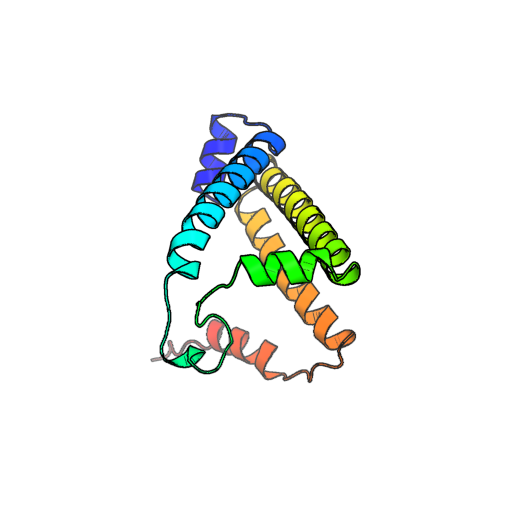N . TYR A 1 93 ? -15.445 3.320 13.743 1.00 83.94 93 TYR A N 1
ATOM 719 C CA . TYR A 1 93 ? -16.816 2.836 13.975 1.00 83.94 93 TYR A CA 1
ATOM 720 C C . TYR A 1 93 ? -16.923 1.353 14.341 1.00 83.94 93 TYR A C 1
ATOM 722 O O . TYR A 1 93 ? -17.935 0.945 14.904 1.00 83.94 93 TYR A O 1
ATOM 730 N N . MET A 1 94 ? -15.917 0.539 14.018 1.00 84.81 94 MET A N 1
ATOM 731 C CA . MET A 1 94 ? -15.928 -0.897 14.305 1.00 84.81 94 MET A CA 1
ATOM 732 C C . MET A 1 94 ? -14.814 -1.263 15.284 1.00 84.81 94 MET A C 1
ATOM 734 O O . MET A 1 94 ? -15.029 -1.318 16.492 1.00 84.81 9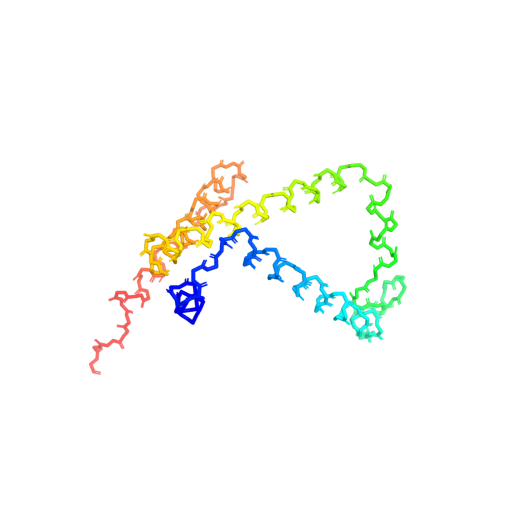4 MET A O 1
ATOM 738 N N . SER A 1 95 ? -13.619 -1.555 14.771 1.00 85.56 95 SER A N 1
ATOM 739 C CA . SER A 1 95 ? -12.444 -1.889 15.575 1.00 85.56 95 SER A CA 1
ATOM 740 C C . SER A 1 95 ? -11.187 -1.946 14.712 1.00 85.56 95 SER A C 1
ATOM 742 O O . SER A 1 95 ? -11.253 -2.231 13.511 1.00 85.56 95 SER A O 1
ATOM 744 N N . ALA A 1 96 ? -10.017 -1.782 15.337 1.00 85.88 96 ALA A N 1
ATOM 745 C CA . ALA A 1 96 ? -8.738 -2.035 14.676 1.00 85.88 96 ALA A CA 1
ATOM 746 C C . ALA A 1 96 ? -8.608 -3.488 14.185 1.00 85.88 96 ALA A C 1
ATOM 748 O O . ALA A 1 96 ? -7.972 -3.735 13.163 1.00 85.88 96 ALA A O 1
ATOM 749 N N . THR A 1 97 ? -9.238 -4.453 14.862 1.00 88.38 97 THR A N 1
ATOM 750 C CA . THR A 1 97 ? -9.235 -5.857 14.429 1.00 88.38 97 THR A CA 1
ATOM 751 C C . THR A 1 97 ? -9.950 -6.026 13.091 1.00 88.38 97 THR A C 1
ATOM 753 O O . THR A 1 97 ? -9.428 -6.692 12.200 1.00 88.38 97 THR A O 1
ATOM 756 N N . THR A 1 98 ? -11.101 -5.369 12.906 1.00 87.25 98 THR A N 1
ATOM 757 C CA . THR A 1 98 ? -11.834 -5.401 11.628 1.00 87.25 98 THR A CA 1
ATOM 758 C C . THR A 1 98 ? -10.989 -4.813 10.507 1.00 87.25 98 THR A C 1
ATOM 760 O O . THR A 1 98 ? -10.882 -5.403 9.433 1.00 87.25 98 THR A O 1
ATOM 763 N N . ARG A 1 99 ? -10.324 -3.682 10.776 1.00 87.94 99 ARG A N 1
ATOM 764 C CA . ARG A 1 99 ? -9.411 -3.052 9.820 1.00 87.94 99 ARG A CA 1
ATOM 765 C C . ARG A 1 99 ? -8.312 -4.013 9.363 1.00 87.94 99 ARG A C 1
ATOM 767 O O . ARG A 1 99 ? -8.058 -4.114 8.165 1.00 87.94 99 ARG A O 1
ATOM 774 N N . MET A 1 100 ? -7.732 -4.753 10.307 1.00 89.62 100 MET A N 1
ATOM 775 C CA . MET A 1 100 ? -6.698 -5.753 10.043 1.00 89.62 100 MET A CA 1
ATOM 776 C C . MET A 1 100 ? -7.214 -6.925 9.201 1.00 89.62 100 MET A C 1
ATOM 778 O O . MET A 1 100 ? -6.525 -7.390 8.296 1.00 89.62 100 MET A O 1
ATOM 782 N N . VAL A 1 101 ? -8.431 -7.406 9.466 1.00 90.19 101 VAL A N 1
ATOM 783 C CA . VAL A 1 101 ? -9.051 -8.461 8.650 1.00 90.19 101 VAL A CA 1
ATOM 784 C C . VAL A 1 101 ? -9.252 -7.971 7.214 1.00 90.19 101 VAL A C 1
ATOM 786 O O . VAL A 1 101 ? -8.866 -8.669 6.279 1.00 90.19 101 VAL A O 1
ATOM 789 N N . LEU A 1 102 ? -9.764 -6.750 7.027 1.00 89.50 102 LEU A N 1
ATOM 790 C CA . LEU A 1 102 ? -9.938 -6.158 5.696 1.00 89.50 102 LEU A CA 1
ATOM 791 C C . LEU A 1 102 ? -8.610 -6.001 4.943 1.00 89.50 102 LEU A C 1
ATOM 793 O O . LEU A 1 102 ? -8.556 -6.259 3.740 1.00 89.50 102 LEU A O 1
ATOM 797 N N . ASP A 1 103 ? -7.529 -5.635 5.637 1.00 88.62 103 ASP A N 1
ATOM 798 C CA . ASP A 1 103 ? -6.198 -5.550 5.029 1.00 88.62 103 ASP A CA 1
ATOM 799 C C . ASP A 1 103 ? -5.707 -6.897 4.494 1.00 88.62 103 ASP A C 1
ATOM 801 O O . ASP A 1 103 ? -5.122 -6.941 3.410 1.00 88.62 103 ASP A O 1
ATOM 805 N N . ASN A 1 104 ? -5.979 -7.987 5.214 1.00 89.81 104 ASN A N 1
ATOM 806 C CA . ASN A 1 104 ? -5.644 -9.335 4.759 1.00 89.81 104 ASN A CA 1
ATOM 807 C C . ASN A 1 104 ? -6.505 -9.754 3.562 1.00 89.81 104 ASN A C 1
ATOM 809 O O . ASN A 1 104 ? -5.979 -10.257 2.569 1.00 89.81 104 ASN A O 1
ATOM 813 N N . VAL A 1 105 ? -7.815 -9.497 3.622 1.00 91.56 105 VAL A N 1
ATOM 814 C CA . VAL A 1 105 ? -8.749 -9.802 2.527 1.00 91.56 105 VAL A CA 1
ATOM 815 C C . VAL A 1 105 ? -8.336 -9.091 1.237 1.00 91.56 105 VAL A C 1
ATOM 817 O O . VAL A 1 105 ? -8.312 -9.721 0.182 1.00 91.56 105 VAL A O 1
ATOM 820 N N . ARG A 1 106 ? -7.929 -7.816 1.310 1.00 90.25 106 ARG A N 1
ATOM 821 C CA . ARG A 1 106 ? -7.406 -7.066 0.155 1.00 90.25 106 ARG A CA 1
ATOM 822 C C . ARG A 1 106 ? -6.257 -7.809 -0.527 1.00 90.25 106 ARG A C 1
ATOM 824 O O . ARG A 1 106 ? -6.282 -7.974 -1.744 1.00 90.25 106 ARG A O 1
ATOM 831 N N . THR A 1 107 ? -5.265 -8.259 0.237 1.00 90.31 107 THR A N 1
ATOM 832 C CA . THR A 1 107 ? -4.104 -8.973 -0.315 1.00 90.31 107 THR A CA 1
ATOM 833 C C . THR A 1 107 ? -4.522 -10.279 -0.990 1.00 90.31 107 THR A C 1
ATOM 835 O O . THR A 1 107 ? -4.058 -10.563 -2.094 1.00 90.31 107 THR A O 1
ATOM 838 N N . PHE A 1 108 ? -5.447 -11.038 -0.390 1.00 88.50 108 PHE A N 1
ATOM 839 C CA . PHE A 1 108 ? -5.988 -12.257 -1.002 1.00 88.50 108 PHE A CA 1
ATOM 840 C C . PHE A 1 108 ? -6.733 -11.984 -2.310 1.00 88.50 108 PHE A C 1
ATOM 842 O O . PHE A 1 108 ? -6.556 -12.729 -3.272 1.00 88.50 108 PHE A O 1
ATOM 849 N N . ILE A 1 109 ? -7.528 -10.912 -2.372 1.00 90.38 109 ILE A N 1
ATOM 850 C CA . ILE A 1 109 ? -8.254 -10.527 -3.589 1.00 90.38 109 ILE A CA 1
ATOM 851 C C . ILE A 1 109 ? -7.271 -10.157 -4.704 1.00 90.38 109 ILE A C 1
ATOM 853 O O . ILE A 1 109 ? -7.407 -10.657 -5.817 1.00 90.38 109 ILE A O 1
ATOM 857 N N . ILE A 1 110 ? -6.261 -9.329 -4.413 1.00 89.31 110 ILE A N 1
ATOM 858 C CA . ILE A 1 110 ? -5.254 -8.927 -5.409 1.00 89.31 110 ILE A CA 1
ATOM 859 C C . ILE A 1 110 ? -4.478 -10.149 -5.909 1.00 89.31 110 ILE A C 1
ATOM 861 O O . ILE A 1 110 ? -4.286 -10.305 -7.113 1.00 89.31 110 ILE A O 1
ATOM 865 N N . TRP A 1 111 ? -4.064 -11.038 -5.003 1.00 87.94 111 TRP A N 1
ATOM 866 C CA . TRP A 1 111 ? -3.385 -12.277 -5.377 1.00 87.94 111 TRP A CA 1
ATOM 867 C C . TRP A 1 111 ? -4.270 -13.170 -6.258 1.00 87.94 111 TRP A C 1
ATOM 869 O O . TRP A 1 111 ? -3.827 -13.604 -7.320 1.00 87.94 111 TRP A O 1
ATOM 879 N N . GLY A 1 112 ? -5.532 -13.385 -5.875 1.00 86.31 112 GLY A N 1
ATOM 880 C CA . GLY A 1 112 ? -6.472 -14.202 -6.645 1.00 86.31 112 GLY A CA 1
ATOM 881 C C . GLY A 1 112 ? -6.746 -13.629 -8.038 1.00 86.31 112 GLY A C 1
ATOM 882 O O . GLY A 1 112 ? -6.675 -14.352 -9.033 1.00 86.31 112 GLY A O 1
ATOM 883 N N . LEU A 1 113 ? -6.980 -12.316 -8.131 1.00 88.69 113 LEU A N 1
ATOM 884 C CA . LEU A 1 113 ? -7.147 -11.625 -9.411 1.00 88.69 113 LEU A CA 1
ATOM 885 C C . LEU A 1 113 ? -5.878 -11.677 -10.261 1.00 88.69 113 LEU A C 1
ATOM 887 O O . LEU A 1 113 ? -5.979 -11.806 -11.476 1.00 88.69 113 LEU A O 1
ATOM 891 N N . SER A 1 114 ? -4.693 -11.624 -9.652 1.00 86.38 114 SER A N 1
ATOM 892 C CA . SER A 1 114 ? -3.429 -11.703 -10.386 1.00 86.38 114 SER A CA 1
ATOM 893 C C . SER A 1 114 ? -3.219 -13.067 -11.051 1.00 86.38 114 SER A C 1
ATOM 895 O O . SER A 1 114 ? -2.787 -13.143 -12.204 1.00 86.38 114 SER A O 1
ATOM 897 N N . VAL A 1 115 ? -3.583 -14.153 -10.361 1.00 85.31 115 VAL A N 1
ATOM 898 C CA . VAL A 1 115 ? -3.564 -15.507 -10.937 1.00 85.31 115 VAL A CA 1
ATOM 899 C C . VAL A 1 115 ? -4.537 -15.607 -12.112 1.00 85.31 115 VAL A C 1
ATOM 901 O O . VAL A 1 115 ? -4.171 -16.140 -13.158 1.00 85.31 115 VAL A O 1
ATOM 904 N N . PHE A 1 116 ? -5.746 -15.058 -11.964 1.00 83.81 116 PHE A N 1
ATOM 905 C CA . PHE A 1 116 ? -6.776 -15.114 -13.002 1.00 83.81 116 PHE A CA 1
ATOM 906 C C . PHE A 1 116 ? -6.444 -14.251 -14.231 1.00 83.81 116 PHE A C 1
ATOM 908 O O . PHE A 1 116 ? -6.540 -14.725 -15.360 1.00 83.81 116 PHE A O 1
ATOM 915 N N . LEU A 1 117 ? -6.041 -12.993 -14.027 1.00 86.69 117 LEU A N 1
ATOM 916 C CA . LEU A 1 117 ? -5.850 -12.019 -15.106 1.00 86.69 117 LEU A CA 1
ATOM 917 C C . LEU A 1 117 ? -4.493 -12.152 -15.804 1.00 86.69 117 LEU A C 1
ATOM 919 O O . LEU A 1 117 ? -4.426 -12.038 -17.025 1.00 86.69 117 LEU A O 1
ATOM 923 N N . PHE A 1 118 ? -3.413 -12.406 -15.061 1.00 82.69 118 PHE A N 1
ATOM 924 C CA . PHE A 1 118 ? -2.050 -12.366 -15.610 1.00 82.69 118 PHE A CA 1
ATOM 925 C C . PHE A 1 118 ? -1.465 -13.750 -15.917 1.00 82.69 118 PHE A C 1
ATOM 927 O O . PHE A 1 118 ? -0.272 -13.851 -16.196 1.00 82.69 118 PHE A O 1
ATOM 934 N N . HIS A 1 119 ? -2.273 -14.822 -15.865 1.00 72.94 119 HIS A N 1
ATOM 935 C CA . HIS A 1 119 ? -1.814 -16.207 -16.076 1.00 72.94 119 HIS A CA 1
ATOM 936 C C . HIS A 1 119 ? -0.588 -16.575 -15.217 1.00 72.94 119 HIS A C 1
ATOM 938 O O . HIS A 1 119 ? 0.241 -17.414 -15.587 1.00 72.94 119 HIS A O 1
ATOM 944 N N . SER A 1 120 ? -0.463 -15.947 -14.045 1.00 70.69 120 SER A N 1
ATOM 945 C CA . SER A 1 120 ? 0.611 -16.252 -13.106 1.00 70.69 120 SER A CA 1
ATOM 946 C C . SER A 1 120 ? 0.506 -17.723 -12.713 1.00 70.69 120 SER A C 1
ATOM 948 O O . SER A 1 120 ? -0.563 -18.183 -12.309 1.00 70.69 120 SER A O 1
ATOM 950 N N . ARG A 1 121 ? 1.602 -18.485 -12.852 1.00 66.38 121 ARG A N 1
ATOM 951 C CA . ARG A 1 121 ? 1.590 -19.924 -12.555 1.00 66.38 121 ARG A CA 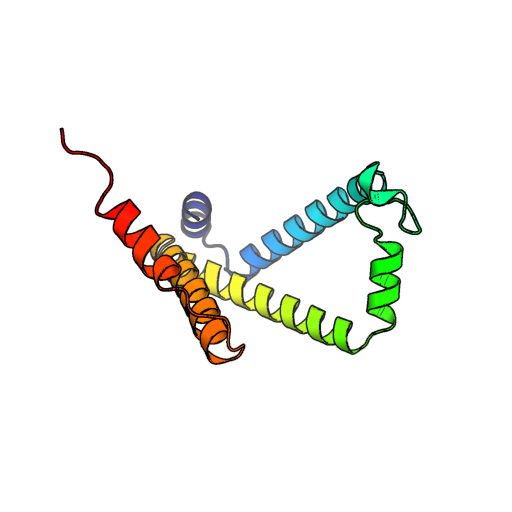1
ATOM 952 C C . ARG A 1 121 ? 1.184 -20.138 -11.101 1.00 66.38 121 ARG A C 1
ATOM 954 O O . ARG A 1 121 ? 1.932 -19.790 -10.189 1.00 66.38 121 ARG A O 1
ATOM 961 N N . PHE A 1 122 ? 0.012 -20.729 -10.899 1.00 68.88 122 PHE A N 1
ATOM 962 C CA . PHE A 1 122 ? -0.445 -21.121 -9.578 1.00 68.88 122 PHE A CA 1
ATOM 963 C C . PHE A 1 122 ? 0.447 -22.251 -9.064 1.00 68.88 122 PHE A C 1
ATOM 965 O O . PHE A 1 122 ? 0.432 -23.362 -9.595 1.00 68.88 122 PHE A O 1
ATOM 972 N N . ILE A 1 123 ? 1.250 -21.960 -8.044 1.00 74.38 123 ILE A N 1
ATOM 973 C CA . ILE A 1 123 ? 2.057 -22.967 -7.361 1.00 74.38 123 ILE A CA 1
ATOM 974 C C . ILE A 1 123 ? 1.273 -23.363 -6.103 1.00 74.38 123 ILE A C 1
ATOM 976 O O . ILE A 1 123 ? 1.159 -22.532 -5.202 1.00 74.38 123 ILE A O 1
ATOM 980 N N . PRO A 1 124 ? 0.770 -24.607 -5.977 1.00 70.25 124 PRO A N 1
ATOM 981 C CA . PRO A 1 124 ? -0.037 -25.031 -4.824 1.00 70.25 124 PRO A CA 1
ATOM 982 C C . PRO A 1 124 ? 0.659 -24.822 -3.472 1.00 70.25 124 PRO A C 1
ATOM 984 O O . PRO A 1 124 ? 0.003 -24.616 -2.452 1.00 70.25 124 PRO A O 1
ATOM 987 N N . LEU A 1 125 ? 1.998 -24.811 -3.470 1.00 71.31 125 LEU A N 1
ATOM 988 C CA . LEU A 1 125 ? 2.825 -24.477 -2.307 1.00 71.31 125 LEU A CA 1
ATOM 989 C C . LEU A 1 125 ? 2.512 -23.091 -1.724 1.00 71.31 125 LEU A C 1
ATOM 991 O O . LEU A 1 125 ? 2.638 -22.923 -0.519 1.00 71.31 125 LEU A O 1
ATOM 995 N N . GLN A 1 126 ? 2.055 -22.119 -2.518 1.00 73.19 126 GLN A N 1
ATOM 996 C CA . GLN A 1 126 ? 1.693 -20.788 -2.012 1.00 73.19 126 GLN A CA 1
ATOM 997 C C . GLN A 1 126 ? 0.531 -20.837 -1.012 1.00 73.19 126 GLN A C 1
ATOM 999 O O . GLN A 1 126 ? 0.492 -20.039 -0.083 1.00 73.19 126 GLN A O 1
ATOM 1004 N N . VAL A 1 127 ? -0.381 -21.799 -1.171 1.00 72.12 127 VAL A N 1
ATOM 1005 C CA . VAL A 1 127 ? -1.507 -22.012 -0.251 1.00 72.12 127 VAL A CA 1
ATOM 1006 C C . VAL A 1 127 ? -1.135 -23.032 0.822 1.00 72.12 127 VAL A C 1
ATOM 1008 O O . VAL A 1 127 ? -1.399 -22.823 2.003 1.00 72.12 127 VAL A O 1
ATOM 1011 N N . PHE A 1 128 ? -0.477 -24.127 0.435 1.00 68.94 128 PHE A N 1
ATOM 1012 C CA . PHE A 1 128 ? -0.194 -25.229 1.353 1.00 68.94 128 PHE A CA 1
ATOM 1013 C C . PHE A 1 128 ? 0.934 -24.948 2.345 1.00 68.94 128 PHE A C 1
ATOM 1015 O O . PHE A 1 128 ? 0.854 -25.428 3.469 1.00 68.94 128 PHE A O 1
ATOM 1022 N N . TYR A 1 129 ? 1.982 -24.206 1.981 1.00 67.81 129 TYR A N 1
ATOM 1023 C CA . TYR A 1 129 ? 3.133 -24.005 2.870 1.00 67.81 129 TYR A CA 1
ATOM 1024 C C . TYR A 1 129 ? 2.812 -23.127 4.087 1.00 67.81 129 TYR A C 1
ATOM 1026 O O . TYR A 1 129 ? 3.177 -23.529 5.187 1.00 67.81 129 TYR A O 1
ATOM 1034 N N . PRO A 1 130 ? 2.084 -21.998 3.962 1.00 68.94 130 PRO A N 1
ATOM 1035 C CA . PRO A 1 130 ? 1.660 -21.216 5.123 1.00 68.94 130 PRO A CA 1
ATOM 1036 C C . PRO A 1 130 ? 0.744 -22.016 6.053 1.00 68.94 130 PRO A C 1
ATOM 1038 O O . PRO A 1 130 ? 0.933 -21.993 7.263 1.00 68.94 130 PRO A O 1
ATOM 1041 N N . ILE A 1 131 ? -0.197 -22.785 5.490 1.00 67.94 131 ILE A N 1
ATOM 1042 C CA . ILE A 1 131 ? -1.116 -23.640 6.255 1.00 67.94 131 ILE A CA 1
ATOM 1043 C C . ILE A 1 131 ? -0.334 -24.755 6.956 1.00 67.94 131 ILE A C 1
ATOM 1045 O O . ILE A 1 131 ? -0.492 -24.966 8.154 1.00 67.94 131 ILE A O 1
ATOM 1049 N N . ARG A 1 132 ? 0.568 -25.441 6.249 1.00 60.91 132 ARG A N 1
ATOM 1050 C CA . ARG A 1 132 ? 1.406 -26.490 6.837 1.00 60.91 132 ARG A CA 1
ATOM 1051 C C . ARG A 1 132 ? 2.360 -25.918 7.884 1.00 60.91 132 ARG A C 1
ATOM 1053 O O . ARG A 1 132 ? 2.544 -26.547 8.905 1.00 60.91 132 ARG A O 1
ATOM 1060 N N . PHE A 1 133 ? 2.907 -24.722 7.703 1.00 64.88 133 PHE A N 1
ATOM 1061 C CA . PHE A 1 133 ? 3.756 -24.080 8.709 1.00 64.88 133 PHE A CA 1
ATOM 1062 C C . PHE A 1 133 ? 2.972 -23.650 9.962 1.00 64.88 133 PHE A C 1
ATOM 1064 O O . PHE A 1 133 ? 3.518 -23.695 11.059 1.00 64.88 133 PHE A O 1
ATOM 1071 N N . PHE A 1 134 ? 1.695 -23.272 9.825 1.00 63.47 134 PHE A N 1
ATOM 1072 C CA . PHE A 1 134 ? 0.837 -22.890 10.956 1.00 63.47 134 PHE A CA 1
ATOM 1073 C C . PHE A 1 134 ? 0.250 -24.094 11.710 1.00 63.47 134 PHE A C 1
ATOM 1075 O O . PHE A 1 134 ? 0.166 -24.064 12.932 1.00 63.47 134 PHE A O 1
ATOM 1082 N N . PHE A 1 135 ? -0.154 -25.151 10.997 1.00 65.06 135 PHE A N 1
ATOM 1083 C CA . PHE A 1 135 ? -0.768 -26.351 11.587 1.00 65.06 135 PHE A CA 1
ATOM 1084 C C . PHE A 1 135 ? 0.237 -27.470 11.898 1.00 65.06 135 PHE A C 1
ATOM 1086 O O . PHE A 1 135 ? -0.027 -28.307 12.754 1.00 65.06 135 PHE A O 1
ATOM 1093 N N . PHE A 1 136 ? 1.388 -27.484 11.227 1.00 63.34 136 PHE A N 1
ATOM 1094 C CA . PHE A 1 136 ? 2.530 -28.359 11.501 1.00 63.34 136 PHE A CA 1
ATOM 1095 C C . PHE A 1 136 ? 3.756 -27.503 11.846 1.00 63.34 136 PHE A C 1
ATOM 1097 O O . PHE A 1 136 ? 4.805 -27.598 11.206 1.00 63.34 136 PHE A O 1
ATOM 1104 N N . GLN A 1 137 ? 3.648 -26.674 12.888 1.00 55.47 137 GLN A N 1
ATOM 1105 C CA . GLN A 1 137 ? 4.859 -26.373 13.647 1.00 55.47 137 GLN A CA 1
ATOM 1106 C C . GLN A 1 137 ? 5.353 -27.697 14.248 1.00 55.47 137 GLN A C 1
ATOM 1108 O O . GLN A 1 137 ? 4.532 -28.442 14.792 1.00 55.47 137 GLN A O 1
ATOM 1113 N N . PRO A 1 138 ? 6.650 -28.038 14.156 1.00 52.00 138 PRO A N 1
ATOM 1114 C CA . PRO A 1 138 ? 7.202 -29.139 14.928 1.00 52.00 138 PRO A CA 1
ATOM 1115 C C . PRO A 1 138 ? 7.135 -28.769 16.417 1.00 52.00 138 PRO A C 1
ATOM 1117 O O . PRO A 1 138 ? 8.052 -28.186 16.980 1.00 52.00 138 PRO A O 1
ATOM 1120 N N . GLY A 1 139 ? 5.995 -29.073 17.026 1.00 52.41 139 GLY A N 1
ATOM 1121 C CA . GLY A 1 139 ? 5.763 -29.184 18.457 1.00 52.41 139 GLY A CA 1
ATOM 1122 C C . GLY A 1 139 ? 5.182 -30.571 18.699 1.00 52.41 139 GLY A C 1
ATOM 1123 O O . GLY A 1 139 ? 3.971 -30.717 18.763 1.00 52.41 139 GLY A O 1
ATOM 1124 N N . ASN A 1 140 ? 6.062 -31.573 18.659 1.00 37.81 140 ASN A N 1
ATOM 1125 C CA . ASN A 1 140 ? 5.907 -33.008 18.946 1.00 37.81 140 ASN A CA 1
ATOM 1126 C C . ASN A 1 140 ? 7.337 -33.551 18.718 1.00 37.81 140 ASN A C 1
ATOM 1128 O O . ASN A 1 140 ? 7.728 -33.698 17.562 1.00 37.81 140 ASN A O 1
ATOM 1132 N N . VAL A 1 141 ? 8.234 -33.707 19.692 1.00 44.22 141 VAL A N 1
ATOM 1133 C CA . VAL A 1 141 ? 8.177 -34.282 21.046 1.00 44.22 141 VAL A CA 1
ATOM 1134 C C . VAL A 1 141 ? 9.290 -33.642 21.880 1.00 44.22 141 VAL A C 1
ATOM 1136 O O . VAL A 1 141 ? 10.319 -33.285 21.261 1.00 44.22 141 VAL A O 1
#

Organism: Dracunculus medinensis (NCBI:txid318479)